Protein AF-A0A1T4X006-F1 (afdb_monomer)

Structure (mmCIF, N/CA/C/O backbone):
data_AF-A0A1T4X006-F1
#
_entry.id   AF-A0A1T4X006-F1
#
loop_
_atom_site.group_PDB
_atom_site.id
_atom_site.type_symbol
_atom_site.label_atom_id
_atom_site.label_alt_id
_atom_site.label_comp_id
_atom_site.label_asym_id
_atom_site.label_entity_id
_atom_site.label_seq_id
_atom_site.pdbx_PDB_ins_code
_atom_site.Cartn_x
_atom_site.Cartn_y
_atom_site.Cartn_z
_atom_site.occupancy
_atom_site.B_iso_or_equiv
_atom_site.auth_seq_id
_atom_site.auth_comp_id
_atom_site.auth_asym_id
_atom_site.auth_atom_id
_atom_site.pdbx_PDB_model_num
ATOM 1 N N . MET A 1 1 ? 9.886 3.004 -25.471 1.00 83.88 1 MET A N 1
ATOM 2 C CA . MET A 1 1 ? 10.882 2.469 -24.521 1.00 83.88 1 MET A CA 1
ATOM 3 C C . MET A 1 1 ? 10.784 0.955 -24.555 1.00 83.88 1 MET A C 1
ATOM 5 O O . MET A 1 1 ? 9.668 0.452 -24.596 1.00 83.88 1 MET A O 1
ATOM 9 N N . SER A 1 2 ? 11.908 0.245 -24.590 1.00 93.06 2 SER A N 1
ATOM 10 C CA . SER A 1 2 ? 11.929 -1.223 -24.532 1.00 93.06 2 SER A CA 1
ATOM 11 C C . SER A 1 2 ? 11.791 -1.742 -23.091 1.00 93.06 2 SER A C 1
ATOM 13 O O . SER A 1 2 ? 12.059 -1.013 -22.133 1.00 93.06 2 SER A O 1
ATOM 15 N N . GLN A 1 3 ? 11.424 -3.017 -22.914 1.00 90.69 3 GLN A N 1
ATOM 16 C CA . GLN A 1 3 ? 11.424 -3.656 -21.588 1.00 90.69 3 GLN A CA 1
ATOM 17 C C . GLN A 1 3 ? 12.817 -3.618 -20.932 1.00 90.69 3 GLN A C 1
ATOM 19 O O . GLN A 1 3 ? 12.936 -3.445 -19.723 1.00 90.69 3 GLN A O 1
ATOM 24 N N . GLU A 1 4 ? 13.888 -3.742 -21.720 1.00 93.69 4 GLU A N 1
ATOM 25 C CA . GLU A 1 4 ? 15.262 -3.691 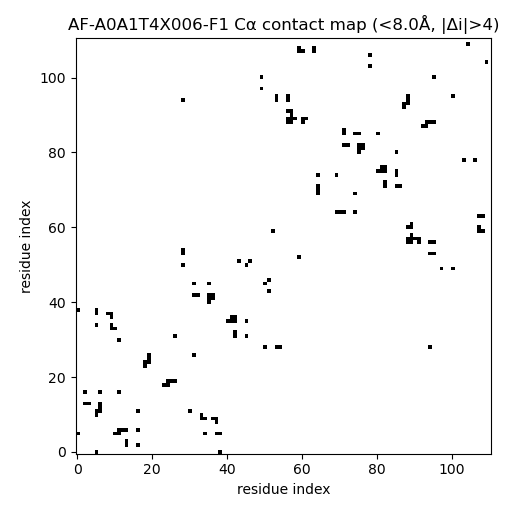-21.214 1.00 93.69 4 GLU A CA 1
ATOM 26 C C . GLU A 1 4 ? 15.627 -2.312 -20.662 1.00 93.69 4 GLU A C 1
ATOM 28 O O . GLU A 1 4 ? 16.175 -2.201 -19.563 1.00 93.69 4 GLU A O 1
ATOM 33 N N . GLU A 1 5 ? 15.249 -1.259 -21.387 1.00 94.19 5 GLU A N 1
ATOM 34 C CA . GLU A 1 5 ? 15.402 0.121 -20.931 1.00 94.19 5 GLU A CA 1
ATOM 35 C C . GLU A 1 5 ? 14.592 0.379 -19.656 1.00 94.19 5 GLU A C 1
ATOM 37 O O . GLU A 1 5 ? 15.098 1.012 -18.725 1.00 94.19 5 GLU A O 1
ATOM 42 N N . LEU A 1 6 ? 13.363 -0.144 -19.576 1.00 93.62 6 LEU A N 1
ATOM 43 C CA . LEU A 1 6 ? 12.523 -0.028 -18.384 1.00 93.62 6 LEU A CA 1
ATOM 44 C C . LEU A 1 6 ? 13.152 -0.734 -17.185 1.00 93.62 6 LEU A C 1
ATOM 46 O O . LEU A 1 6 ? 13.242 -0.146 -16.108 1.00 93.62 6 LEU A O 1
ATOM 50 N N . CYS A 1 7 ? 13.621 -1.970 -17.351 1.00 94.62 7 CYS A N 1
ATOM 51 C CA . CYS A 1 7 ? 14.318 -2.707 -16.300 1.00 94.62 7 CYS A CA 1
ATOM 52 C C . CYS A 1 7 ? 15.547 -1.945 -15.797 1.00 94.62 7 CYS A C 1
ATOM 54 O O . CYS A 1 7 ? 15.724 -1.811 -14.587 1.00 94.62 7 CYS A O 1
ATOM 56 N N . SER A 1 8 ? 16.352 -1.394 -16.710 1.00 95.19 8 SER A N 1
ATOM 57 C CA . SER A 1 8 ? 17.546 -0.616 -16.366 1.00 95.19 8 SER A CA 1
ATOM 58 C C . SER A 1 8 ? 17.199 0.649 -15.571 1.00 95.19 8 SER A C 1
ATOM 60 O O . SER A 1 8 ? 17.743 0.876 -14.490 1.00 95.19 8 SER A O 1
ATOM 62 N N . LYS A 1 9 ? 16.216 1.433 -16.033 1.00 95.94 9 LYS A N 1
ATOM 63 C CA . LYS A 1 9 ? 15.799 2.683 -15.371 1.00 95.94 9 LYS A CA 1
ATOM 64 C C . LYS A 1 9 ? 15.069 2.462 -14.048 1.00 95.94 9 LYS A C 1
ATOM 66 O O . LYS A 1 9 ? 15.268 3.213 -13.096 1.00 95.94 9 LYS A O 1
ATOM 71 N N . SER A 1 10 ? 14.192 1.463 -13.988 1.00 93.75 10 SER A N 1
ATOM 72 C CA . SER A 1 10 ? 13.393 1.176 -12.793 1.00 93.75 10 SER A CA 1
ATOM 73 C C . SER A 1 10 ? 14.164 0.348 -11.766 1.00 93.75 10 SER A C 1
ATOM 75 O O . SER A 1 10 ? 13.821 0.393 -10.586 1.00 93.75 10 SER A O 1
ATOM 77 N N . GLY A 1 11 ? 15.194 -0.399 -12.178 1.00 94.31 11 GLY A N 1
ATOM 78 C CA . GLY A 1 11 ? 15.919 -1.389 -11.376 1.00 94.31 11 GLY A CA 1
ATOM 79 C C . GLY A 1 11 ? 15.093 -2.644 -11.057 1.00 94.31 11 GLY A C 1
ATOM 80 O O . GLY A 1 11 ? 15.314 -3.283 -10.023 1.00 94.31 11 GLY A O 1
ATOM 81 N N . ILE A 1 12 ? 14.081 -2.942 -11.873 1.00 94.81 12 ILE A N 1
ATOM 82 C CA . ILE A 1 12 ? 13.214 -4.121 -11.752 1.00 94.81 12 ILE A CA 1
ATOM 83 C C . ILE A 1 12 ? 13.767 -5.227 -12.648 1.00 94.81 12 ILE A C 1
ATOM 85 O O . ILE A 1 12 ? 14.195 -4.977 -13.772 1.00 94.81 12 ILE A O 1
ATOM 89 N N . ARG A 1 13 ? 13.766 -6.467 -12.150 1.00 94.44 13 ARG A N 1
ATOM 90 C CA . ARG A 1 13 ? 14.203 -7.631 -12.932 1.00 94.44 13 ARG A CA 1
ATOM 91 C C . ARG A 1 13 ? 13.195 -7.929 -14.041 1.00 94.44 13 ARG A C 1
ATOM 93 O O . ARG A 1 13 ? 11.998 -7.842 -13.792 1.00 94.44 13 ARG A O 1
ATOM 100 N N . ARG A 1 14 ? 13.676 -8.366 -15.210 1.00 93.19 14 ARG A N 1
ATOM 101 C CA . ARG A 1 14 ? 12.830 -8.673 -16.378 1.00 93.19 14 ARG A CA 1
ATOM 102 C C . ARG A 1 14 ? 11.688 -9.633 -16.044 1.00 93.19 14 ARG A C 1
ATOM 104 O O . ARG A 1 14 ? 10.546 -9.245 -16.187 1.00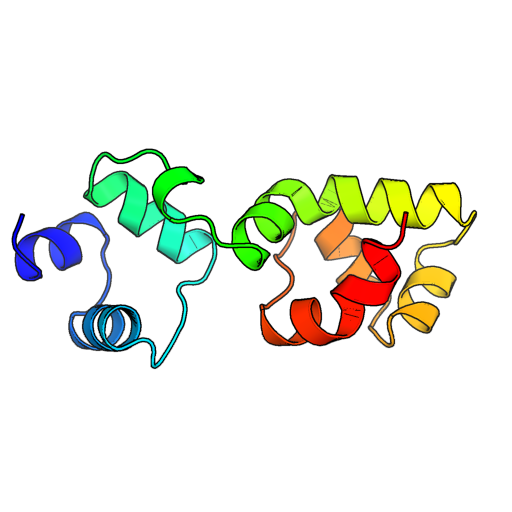 93.19 14 ARG A O 1
ATOM 111 N N . GLY A 1 15 ? 11.985 -10.778 -15.425 1.00 93.25 15 GLY A N 1
ATOM 112 C CA . GLY A 1 15 ? 10.936 -11.725 -15.029 1.00 93.25 15 GLY A CA 1
ATOM 113 C C . GLY A 1 15 ? 9.885 -11.137 -14.076 1.00 93.25 15 GLY A C 1
ATOM 114 O O . GLY A 1 15 ? 8.722 -11.492 -14.154 1.00 93.25 15 GLY A O 1
ATOM 115 N N . THR A 1 16 ? 10.255 -10.195 -13.199 1.00 93.50 16 THR A N 1
ATOM 116 C CA . THR A 1 16 ? 9.277 -9.496 -12.346 1.00 93.50 16 THR A CA 1
ATOM 117 C C . THR A 1 16 ? 8.413 -8.530 -13.155 1.00 93.50 16 THR A C 1
ATOM 119 O O . THR A 1 16 ? 7.213 -8.444 -12.916 1.00 93.50 16 THR A O 1
ATOM 122 N N . LEU A 1 17 ? 9.005 -7.813 -14.113 1.00 93.62 17 LEU A N 1
ATOM 123 C CA . LEU A 1 17 ? 8.254 -6.962 -15.033 1.00 93.62 17 LEU A CA 1
ATOM 124 C C . LEU A 1 17 ? 7.275 -7.798 -15.872 1.00 93.62 17 LEU A C 1
ATOM 126 O O . LEU A 1 17 ? 6.105 -7.440 -15.940 1.00 93.62 17 LEU A O 1
ATOM 130 N N . ASP A 1 18 ? 7.721 -8.946 -16.388 1.00 94.25 18 ASP A N 1
ATOM 131 C CA . ASP A 1 18 ? 6.884 -9.883 -17.143 1.00 94.25 18 ASP A CA 1
ATOM 132 C C . ASP A 1 18 ? 5.666 -10.316 -16.310 1.00 94.25 18 ASP A C 1
ATOM 134 O O . ASP A 1 18 ? 4.531 -10.199 -16.766 1.00 94.25 18 ASP A O 1
ATOM 138 N N . THR A 1 19 ? 5.861 -10.711 -15.042 1.00 95.19 19 THR A N 1
ATOM 139 C CA . THR A 1 19 ? 4.727 -11.085 -14.169 1.00 95.19 19 THR A CA 1
ATOM 140 C C . THR A 1 19 ? 3.721 -9.950 -13.954 1.00 95.19 19 THR A C 1
ATOM 142 O O . THR A 1 19 ? 2.536 -10.215 -13.757 1.00 95.19 19 THR A O 1
ATOM 145 N N . PHE A 1 20 ? 4.164 -8.688 -13.987 1.00 93.25 20 PHE A N 1
ATOM 146 C CA . PHE A 1 20 ? 3.257 -7.543 -13.893 1.00 93.25 20 PHE A CA 1
ATOM 147 C C . PHE A 1 20 ? 2.461 -7.357 -15.185 1.00 93.25 20 PHE A C 1
ATOM 149 O O . PHE A 1 20 ? 1.250 -7.168 -15.133 1.00 93.25 20 PHE A O 1
ATOM 156 N N . GLU A 1 21 ? 3.122 -7.444 -16.340 1.00 89.88 21 GLU A N 1
ATOM 157 C CA . GLU A 1 21 ? 2.487 -7.275 -17.652 1.00 89.88 21 GLU A CA 1
ATOM 158 C C . GLU A 1 21 ? 1.491 -8.402 -17.967 1.00 89.88 21 GLU A C 1
ATOM 160 O O . GLU A 1 21 ? 0.445 -8.154 -18.568 1.00 89.88 21 GLU A O 1
ATOM 165 N N . PHE A 1 22 ? 1.755 -9.620 -17.485 1.00 93.19 22 PHE A N 1
ATOM 166 C CA . PHE A 1 22 ? 0.844 -10.762 -17.601 1.00 93.19 22 PHE A CA 1
ATOM 167 C C . PHE A 1 22 ? -0.256 -10.807 -16.525 1.00 93.19 22 PHE A C 1
ATOM 169 O O . PHE A 1 22 ? -1.054 -11.742 -16.513 1.00 93.19 22 PHE A O 1
ATOM 176 N N . ASN A 1 23 ? -0.351 -9.797 -15.649 1.00 88.19 23 ASN A N 1
ATOM 177 C CA . ASN A 1 23 ? -1.300 -9.741 -14.524 1.00 88.19 23 ASN A CA 1
ATOM 178 C C . ASN A 1 23 ? -1.192 -10.923 -13.538 1.00 88.19 23 ASN A C 1
ATOM 180 O O . ASN A 1 23 ? -2.152 -11.250 -12.841 1.00 88.19 23 ASN A O 1
ATOM 184 N N . GLU A 1 24 ? -0.023 -11.556 -13.446 1.00 90.88 24 GLU A N 1
ATOM 185 C CA . GLU A 1 24 ? 0.241 -12.638 -12.489 1.00 90.88 24 GLU A CA 1
ATOM 186 C C . GLU A 1 24 ? 0.591 -12.094 -11.097 1.00 90.88 24 GLU A C 1
ATOM 188 O O . GLU A 1 24 ? 0.363 -12.747 -10.077 1.00 90.88 24 GLU A O 1
ATOM 193 N N . ALA A 1 25 ? 1.128 -10.873 -11.041 1.00 90.25 25 ALA A N 1
ATOM 194 C CA . ALA A 1 25 ? 1.425 -10.153 -9.813 1.00 90.25 25 ALA A CA 1
ATOM 195 C C . ALA A 1 25 ? 1.173 -8.650 -9.982 1.00 90.25 25 ALA A C 1
ATOM 197 O O . ALA A 1 25 ? 1.174 -8.121 -11.090 1.00 90.25 25 ALA A O 1
ATOM 198 N N . TYR A 1 26 ? 1.019 -7.942 -8.861 1.00 91.69 26 TYR A N 1
ATOM 199 C CA . TYR A 1 26 ? 0.879 -6.485 -8.850 1.00 91.69 26 TYR A CA 1
ATOM 200 C C . TYR A 1 26 ? 2.092 -5.825 -8.179 1.00 91.69 26 TYR A C 1
ATOM 202 O O . TYR A 1 26 ? 2.548 -6.309 -7.135 1.00 91.69 26 TYR A O 1
ATOM 210 N N . PRO A 1 27 ? 2.609 -4.706 -8.720 1.00 93.25 27 PRO A N 1
ATOM 211 C CA . PRO A 1 27 ? 3.684 -3.951 -8.089 1.00 93.25 27 PRO A CA 1
ATOM 212 C C . PRO A 1 27 ? 3.337 -3.505 -6.661 1.00 93.25 27 PRO A C 1
ATOM 214 O O . PRO A 1 27 ? 2.228 -3.051 -6.376 1.00 93.25 27 PRO A O 1
ATOM 217 N N . SER A 1 28 ? 4.314 -3.530 -5.751 1.00 92.69 28 SER A N 1
ATOM 218 C CA . SER A 1 28 ? 4.179 -2.777 -4.494 1.00 92.69 28 SER A CA 1
ATOM 219 C C . SER A 1 28 ? 4.072 -1.271 -4.789 1.00 92.69 28 SER A C 1
ATOM 221 O O . SER A 1 28 ? 4.581 -0.838 -5.825 1.00 92.69 28 SER A O 1
ATOM 223 N N . PRO A 1 29 ? 3.518 -0.436 -3.889 1.00 93.12 29 PRO A N 1
ATOM 224 C CA . PRO A 1 29 ? 3.488 1.016 -4.096 1.00 93.12 29 PRO A CA 1
ATOM 225 C C . PRO A 1 29 ? 4.873 1.613 -4.396 1.00 93.12 29 PRO A C 1
ATOM 227 O O . PRO A 1 29 ? 5.016 2.442 -5.289 1.00 93.12 29 PRO A O 1
ATOM 230 N N . ILE A 1 30 ? 5.923 1.121 -3.728 1.00 92.75 30 ILE A N 1
ATOM 231 C CA . ILE A 1 30 ? 7.314 1.547 -3.965 1.00 92.75 30 ILE A CA 1
ATOM 232 C C . ILE A 1 30 ? 7.787 1.132 -5.364 1.00 92.75 30 ILE A C 1
ATOM 234 O O . ILE A 1 30 ? 8.442 1.904 -6.064 1.00 92.75 30 ILE A O 1
ATOM 238 N N . THR A 1 31 ? 7.456 -0.088 -5.785 1.00 94.81 31 THR A N 1
ATOM 239 C CA . THR A 1 31 ? 7.780 -0.582 -7.128 1.00 94.81 31 THR A CA 1
ATOM 240 C C . THR A 1 31 ? 7.049 0.227 -8.197 1.00 94.81 31 THR A C 1
ATOM 242 O O . THR A 1 31 ? 7.665 0.600 -9.190 1.00 94.81 31 THR A O 1
ATOM 245 N N . LEU A 1 32 ? 5.777 0.566 -7.973 1.00 95.69 32 LEU A N 1
ATOM 246 C CA . LEU A 1 32 ? 4.980 1.366 -8.899 1.00 95.69 32 LEU A CA 1
ATOM 247 C C . LEU A 1 32 ? 5.549 2.780 -9.073 1.00 95.69 32 LEU A C 1
ATOM 249 O O . LEU A 1 32 ? 5.679 3.238 -10.203 1.00 95.69 32 LEU A O 1
ATOM 253 N N . ILE A 1 33 ? 5.988 3.431 -7.984 1.00 95.38 33 ILE A N 1
ATOM 254 C CA . ILE A 1 33 ? 6.693 4.727 -8.045 1.00 95.38 33 ILE A CA 1
ATOM 255 C C . ILE A 1 33 ? 7.930 4.630 -8.954 1.00 95.38 33 ILE A C 1
ATOM 257 O O . ILE A 1 33 ? 8.181 5.516 -9.771 1.00 95.38 33 ILE A O 1
ATOM 261 N N . ARG A 1 34 ? 8.715 3.551 -8.828 1.00 96.69 34 ARG A N 1
ATOM 262 C CA . ARG A 1 34 ? 9.920 3.337 -9.650 1.00 96.69 34 ARG A CA 1
ATOM 263 C C . ARG A 1 34 ? 9.576 3.140 -11.127 1.00 96.69 34 ARG A C 1
ATOM 265 O O . ARG A 1 34 ? 10.289 3.673 -11.973 1.00 96.69 34 ARG A O 1
ATOM 272 N N . ILE A 1 35 ? 8.502 2.406 -11.425 1.00 95.94 35 ILE A N 1
ATOM 273 C CA . ILE A 1 35 ? 7.995 2.201 -12.792 1.00 95.94 35 ILE A CA 1
ATOM 274 C C . ILE A 1 35 ? 7.538 3.533 -13.394 1.00 95.94 35 ILE A C 1
ATOM 276 O O . ILE A 1 35 ? 8.030 3.910 -14.455 1.00 95.94 35 ILE A O 1
ATOM 280 N N . ALA A 1 36 ? 6.678 4.277 -12.693 1.00 96.62 36 ALA A N 1
ATOM 281 C CA . ALA A 1 36 ? 6.154 5.563 -13.151 1.00 96.62 36 ALA A CA 1
ATOM 282 C C . ALA A 1 36 ? 7.284 6.562 -13.448 1.00 96.62 36 ALA A C 1
ATOM 284 O O . ALA A 1 36 ? 7.348 7.142 -14.532 1.00 96.62 36 ALA A O 1
ATOM 285 N N . LYS A 1 37 ? 8.264 6.668 -12.538 1.00 96.69 37 LYS A N 1
ATOM 286 C CA . LYS A 1 37 ? 9.451 7.510 -12.734 1.00 96.69 37 LYS A CA 1
ATOM 287 C C . LYS A 1 37 ? 10.288 7.083 -13.945 1.00 96.69 37 LYS A C 1
ATOM 289 O O . LYS A 1 37 ? 10.783 7.941 -14.667 1.00 96.69 37 LYS A O 1
ATOM 294 N N . ALA A 1 38 ? 10.472 5.781 -14.166 1.00 96.75 38 ALA A N 1
ATOM 295 C CA . ALA A 1 38 ? 11.236 5.268 -15.306 1.00 96.75 38 ALA A CA 1
ATOM 296 C C . ALA A 1 38 ? 10.543 5.536 -16.653 1.00 96.75 38 ALA A C 1
ATOM 298 O O . ALA A 1 38 ? 11.224 5.795 -17.649 1.00 96.75 38 ALA A O 1
ATOM 299 N N . LEU A 1 39 ? 9.208 5.496 -16.656 1.00 95.44 39 LEU A N 1
ATOM 300 C CA . LEU A 1 39 ? 8.344 5.800 -17.797 1.00 95.44 39 LEU A CA 1
ATOM 301 C C . LEU A 1 39 ? 8.160 7.302 -18.045 1.00 95.44 39 LEU A C 1
ATOM 303 O O . LEU A 1 39 ? 7.742 7.673 -19.135 1.00 95.44 39 LEU A O 1
ATOM 307 N N . ASN A 1 40 ? 8.521 8.151 -17.077 1.00 95.62 40 ASN A N 1
ATOM 308 C CA . ASN A 1 40 ? 8.214 9.582 -17.076 1.00 95.62 40 ASN A CA 1
ATOM 309 C C . ASN A 1 40 ? 6.701 9.860 -17.170 1.00 95.62 40 ASN A C 1
ATOM 311 O O . ASN A 1 40 ? 6.275 10.806 -17.826 1.00 95.62 40 ASN A O 1
ATOM 315 N N . GLU A 1 41 ? 5.911 9.028 -16.494 1.00 96.50 41 GLU A N 1
ATOM 316 C CA . GLU A 1 41 ? 4.456 9.153 -16.409 1.00 96.50 41 GLU A CA 1
ATOM 317 C C . GLU A 1 41 ? 4.039 9.525 -14.977 1.00 96.50 41 GLU A C 1
ATOM 319 O O . GLU A 1 41 ? 4.707 9.115 -14.016 1.00 96.50 41 GLU A O 1
ATOM 324 N N . PRO A 1 42 ? 2.940 10.281 -14.797 1.00 96.31 42 PRO A N 1
ATOM 325 C CA . PRO A 1 42 ? 2.371 10.512 -13.477 1.00 96.31 42 PRO A CA 1
ATOM 326 C C . PRO A 1 42 ? 1.951 9.175 -12.860 1.00 96.31 42 PRO A C 1
ATOM 328 O O . PRO A 1 42 ? 1.448 8.283 -13.546 1.00 96.31 42 PRO A O 1
ATOM 331 N N . ILE A 1 43 ? 2.155 9.009 -11.553 1.00 95.50 43 ILE A N 1
ATOM 332 C CA . ILE A 1 43 ? 1.897 7.720 -10.899 1.00 95.50 43 ILE A CA 1
ATOM 333 C C . ILE A 1 43 ? 0.411 7.338 -10.948 1.00 95.50 43 ILE A C 1
ATOM 335 O O . ILE A 1 43 ? 0.067 6.158 -11.020 1.00 95.50 43 ILE A O 1
ATOM 339 N N . GLU A 1 44 ? -0.458 8.344 -10.996 1.00 95.94 44 GLU A N 1
ATOM 340 C CA . GLU A 1 44 ? -1.906 8.239 -11.111 1.00 95.94 44 GLU A CA 1
ATOM 341 C C . GLU A 1 44 ? -2.346 7.532 -12.397 1.00 95.94 44 GLU A C 1
ATOM 343 O O . GLU A 1 44 ? -3.419 6.930 -12.417 1.00 95.94 44 GLU A O 1
ATOM 348 N N . TYR A 1 45 ? -1.518 7.544 -13.449 1.00 95.31 45 TYR A N 1
ATOM 349 C CA . TYR A 1 45 ? -1.779 6.802 -14.685 1.00 95.31 45 TYR A CA 1
ATOM 350 C C . TYR A 1 45 ? -1.954 5.297 -14.426 1.00 95.31 45 TYR A C 1
ATOM 352 O O . TYR A 1 45 ? -2.743 4.631 -15.091 1.00 95.31 45 TYR A O 1
ATOM 360 N N . PHE A 1 46 ? -1.264 4.763 -13.416 1.00 93.38 46 PHE A N 1
ATOM 361 C CA . PHE A 1 46 ? -1.287 3.340 -13.073 1.00 93.38 46 PHE A CA 1
ATOM 362 C C . PHE A 1 46 ? -2.292 2.998 -11.966 1.00 93.38 46 PHE A C 1
ATOM 364 O O . PHE A 1 46 ? -2.293 1.880 -11.446 1.00 93.38 46 PHE A O 1
ATOM 371 N N . PHE A 1 47 ? -3.118 3.955 -11.540 1.00 94.88 47 PHE A N 1
ATOM 372 C CA . PHE A 1 47 ? -3.978 3.765 -10.383 1.00 94.88 47 PHE A CA 1
ATOM 373 C C . PHE A 1 47 ? -5.253 2.983 -10.704 1.00 94.88 47 PHE A C 1
ATOM 375 O O . PHE A 1 47 ? -6.184 3.476 -11.341 1.00 94.88 47 PHE A O 1
ATOM 382 N N . ASP A 1 48 ? -5.358 1.803 -10.106 1.00 93.75 48 ASP A N 1
ATOM 383 C CA . ASP A 1 48 ? -6.622 1.110 -9.885 1.00 93.75 48 ASP A CA 1
ATOM 384 C C . ASP A 1 48 ? -7.247 1.509 -8.528 1.00 93.75 48 ASP A C 1
ATOM 386 O O . ASP A 1 48 ? -6.728 2.361 -7.804 1.00 93.75 48 ASP A O 1
ATOM 390 N N . ASN A 1 49 ? -8.372 0.890 -8.154 1.00 94.06 49 ASN A N 1
ATOM 391 C CA . ASN A 1 49 ? -9.046 1.173 -6.879 1.00 94.06 49 ASN A CA 1
ATOM 392 C C . ASN A 1 49 ? -8.150 0.941 -5.649 1.00 94.06 49 ASN A C 1
ATOM 394 O O . ASN A 1 49 ? -8.251 1.684 -4.672 1.00 94.06 49 ASN A O 1
ATOM 398 N N . TYR A 1 50 ? -7.265 -0.058 -5.697 1.00 95.56 50 TYR A N 1
ATOM 399 C CA . TYR A 1 50 ? -6.334 -0.330 -4.609 1.00 95.56 50 TYR A CA 1
ATOM 400 C C . TYR A 1 50 ? -5.264 0.754 -4.527 1.00 95.56 50 TYR A C 1
ATOM 402 O O . TYR A 1 50 ? -5.028 1.270 -3.440 1.00 95.56 50 TYR A O 1
ATOM 410 N N . TYR A 1 51 ? -4.645 1.147 -5.642 1.00 96.38 51 TYR A N 1
ATOM 411 C CA . TYR A 1 51 ? -3.628 2.197 -5.617 1.00 96.38 51 TYR A CA 1
ATOM 412 C C . TYR A 1 51 ? -4.221 3.555 -5.232 1.00 96.38 51 TYR A C 1
ATOM 414 O O . TYR A 1 51 ? -3.660 4.231 -4.369 1.00 96.38 51 TYR A O 1
ATOM 422 N N . LYS A 1 52 ? -5.409 3.903 -5.750 1.00 95.50 52 LYS A N 1
ATOM 423 C CA . LYS A 1 52 ? -6.150 5.099 -5.308 1.00 95.50 52 LYS A CA 1
ATOM 424 C C . LYS A 1 52 ? -6.337 5.120 -3.799 1.00 95.50 52 LYS A C 1
ATOM 426 O O . LYS A 1 52 ? -6.220 6.178 -3.204 1.00 95.50 52 LYS A O 1
ATOM 431 N N . PHE A 1 53 ? -6.609 3.969 -3.186 1.00 95.88 53 PHE A N 1
ATOM 432 C CA . PHE A 1 53 ? -6.722 3.845 -1.737 1.00 95.88 53 PHE A CA 1
ATOM 433 C C . PHE A 1 53 ? -5.360 3.916 -1.036 1.00 95.88 53 PHE A C 1
ATOM 435 O O . PHE A 1 53 ? -5.191 4.692 -0.101 1.00 95.88 53 PHE A O 1
ATOM 442 N N . VAL A 1 54 ? -4.390 3.101 -1.454 1.00 95.81 54 VAL A N 1
ATOM 443 C CA . VAL A 1 54 ? -3.168 2.837 -0.683 1.00 95.81 54 VAL A CA 1
ATOM 444 C C . VAL A 1 54 ? -2.290 4.081 -0.543 1.00 95.81 54 VAL A C 1
ATOM 446 O O . VAL A 1 54 ? -1.663 4.268 0.498 1.00 95.81 54 VAL A O 1
ATO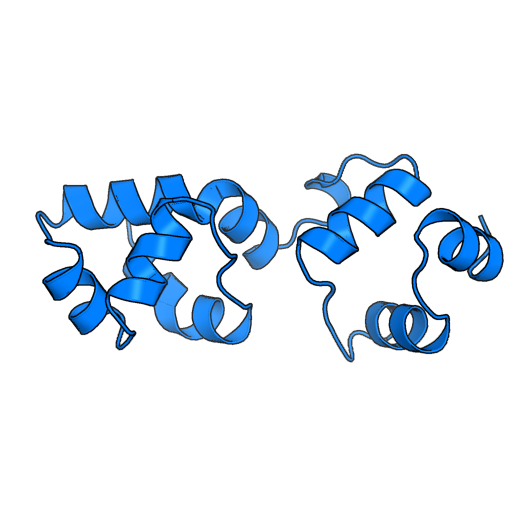M 449 N N . PHE A 1 55 ? -2.301 4.967 -1.545 1.00 95.19 55 PHE A N 1
ATOM 450 C CA . PHE A 1 55 ? -1.558 6.228 -1.512 1.00 95.19 55 PHE A CA 1
ATOM 451 C C . PHE A 1 55 ? -2.165 7.278 -0.569 1.00 95.19 55 PHE A C 1
ATOM 453 O O . PHE A 1 55 ? -1.460 8.197 -0.162 1.00 95.19 55 PHE A O 1
ATOM 460 N N . ILE A 1 56 ? -3.426 7.118 -0.153 1.00 95.31 56 ILE A N 1
ATOM 461 C CA . ILE A 1 56 ? -4.112 8.000 0.812 1.00 95.31 56 ILE A CA 1
ATOM 462 C C . ILE A 1 56 ? -4.661 7.234 2.029 1.00 95.31 56 ILE A C 1
ATOM 464 O O . ILE A 1 56 ? -5.473 7.759 2.796 1.00 95.31 56 ILE A O 1
ATOM 468 N N . GLN A 1 57 ? -4.218 5.987 2.240 1.00 95.44 57 GLN A N 1
ATOM 469 C CA . GLN A 1 57 ? -4.794 5.074 3.235 1.00 95.44 57 GLN A CA 1
ATOM 470 C C . GLN A 1 57 ? -4.798 5.668 4.650 1.00 95.44 57 GLN A C 1
ATOM 472 O O . GLN A 1 57 ? -5.731 5.432 5.412 1.00 95.44 57 GLN A O 1
ATOM 477 N N . SER A 1 58 ? -3.774 6.455 5.008 1.00 96.75 58 SER A N 1
ATOM 478 C CA . SER A 1 58 ? -3.638 7.044 6.343 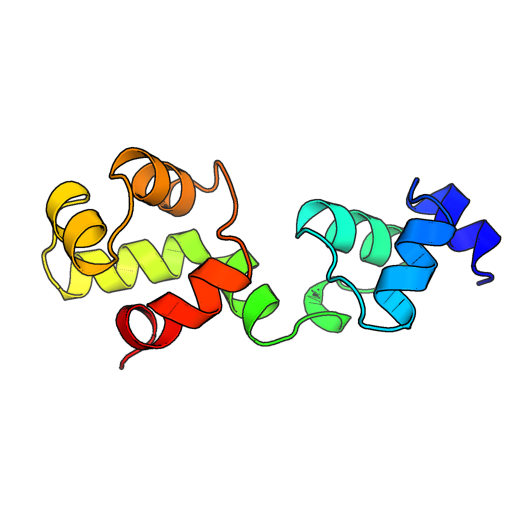1.00 96.75 58 SER A CA 1
ATOM 479 C C . SER A 1 58 ? -4.799 7.982 6.647 1.00 96.75 58 SER A C 1
ATOM 481 O O . SER A 1 58 ? -5.388 7.915 7.727 1.00 96.75 58 SER A O 1
ATOM 483 N N . GLU A 1 59 ? -5.166 8.823 5.681 1.00 96.81 59 GLU A N 1
ATOM 484 C CA . GLU A 1 59 ? -6.263 9.771 5.831 1.00 96.81 59 GLU A CA 1
ATOM 485 C C . GLU A 1 59 ? -7.605 9.053 5.912 1.00 96.81 59 GLU A C 1
ATOM 487 O O . GLU A 1 59 ? -8.418 9.375 6.779 1.00 96.81 59 GLU A O 1
ATOM 492 N N . ILE A 1 60 ? -7.819 8.058 5.047 1.00 96.38 60 ILE A N 1
ATOM 493 C CA . ILE A 1 60 ? -9.051 7.263 5.022 1.00 96.38 60 ILE A CA 1
ATOM 494 C C . ILE A 1 60 ? -9.236 6.530 6.352 1.00 96.38 60 ILE A C 1
ATOM 496 O O . ILE A 1 60 ? -10.288 6.652 6.978 1.00 96.38 60 ILE A O 1
ATOM 500 N N . LEU A 1 61 ? -8.206 5.821 6.822 1.00 96.75 61 LEU A N 1
ATOM 501 C CA . LEU A 1 61 ? -8.262 5.050 8.064 1.00 96.75 61 LEU A CA 1
ATOM 502 C C . LEU A 1 61 ? -8.499 5.956 9.277 1.00 96.75 61 LEU A C 1
ATOM 504 O O . LEU A 1 61 ? -9.373 5.663 10.093 1.00 96.75 61 LEU A O 1
ATOM 508 N N . LYS A 1 62 ? -7.808 7.103 9.360 1.00 96.75 62 LYS A N 1
ATOM 509 C CA . LYS A 1 62 ? -8.033 8.097 10.423 1.00 96.75 62 LYS A CA 1
ATOM 510 C C . LYS A 1 62 ? -9.454 8.653 10.393 1.00 96.75 62 LYS A C 1
ATOM 512 O O . LYS A 1 62 ? -10.093 8.733 11.443 1.00 96.75 62 LYS A O 1
ATOM 517 N N . LYS A 1 63 ? -9.963 9.031 9.214 1.00 96.44 63 LYS A N 1
ATOM 518 C CA . LYS A 1 63 ? -11.330 9.555 9.047 1.00 96.44 63 LYS A CA 1
ATOM 519 C C . LYS A 1 63 ? -12.367 8.520 9.472 1.00 96.44 63 LYS A C 1
ATOM 521 O O . LYS A 1 63 ? -13.219 8.834 10.300 1.00 96.44 63 LYS A O 1
ATOM 526 N N . TRP A 1 64 ? -12.256 7.288 8.979 1.00 96.81 64 TRP A N 1
ATOM 527 C CA . TRP A 1 64 ? -13.140 6.185 9.351 1.00 96.81 64 TRP A CA 1
ATOM 528 C C . TRP A 1 64 ? -13.102 5.904 10.860 1.00 96.81 64 TRP A C 1
ATOM 530 O O . TRP A 1 64 ? -14.151 5.854 11.508 1.00 96.81 64 TRP A O 1
ATOM 540 N N . ARG A 1 65 ? -11.907 5.795 11.454 1.00 96.75 65 ARG A N 1
ATOM 541 C CA . ARG A 1 65 ? -11.742 5.521 12.887 1.00 96.75 65 ARG A CA 1
ATOM 542 C C . ARG A 1 65 ? -12.359 6.623 13.752 1.00 96.75 65 ARG A C 1
ATOM 544 O O . ARG A 1 65 ? -13.075 6.324 14.709 1.00 96.75 65 ARG A O 1
ATOM 551 N N . ASN A 1 66 ? -12.115 7.887 13.404 1.00 96.19 66 ASN A N 1
ATOM 552 C CA . ASN A 1 66 ? -12.638 9.040 14.138 1.00 96.19 66 ASN A CA 1
ATOM 553 C C . ASN A 1 66 ? -14.161 9.183 13.984 1.00 96.19 66 ASN A C 1
ATOM 555 O O . ASN A 1 66 ? -14.839 9.421 14.982 1.00 96.19 66 ASN A O 1
ATOM 559 N N . LYS A 1 67 ? -14.710 8.967 12.777 1.00 96.25 67 LYS A N 1
ATOM 560 C CA . LYS A 1 67 ? -16.165 8.948 12.517 1.00 96.25 67 LYS A CA 1
ATOM 561 C C . LYS A 1 67 ? -16.879 7.941 13.423 1.00 96.25 67 LYS A C 1
ATOM 563 O O . LYS A 1 67 ? -17.927 8.247 13.980 1.00 96.25 67 LYS A O 1
ATOM 568 N N . ASN A 1 68 ? -16.267 6.776 13.632 1.00 95.75 68 ASN A N 1
ATOM 569 C CA . ASN A 1 68 ? -16.805 5.704 14.470 1.00 95.75 68 ASN A CA 1
ATOM 570 C C . ASN A 1 68 ? -16.402 5.801 15.956 1.00 95.75 68 ASN A C 1
ATOM 572 O O . ASN A 1 68 ? -16.741 4.915 16.736 1.00 95.75 68 ASN A O 1
ATOM 576 N N . LYS A 1 69 ? -15.678 6.855 16.367 1.00 97.12 69 LYS A N 1
ATOM 577 C CA . LYS A 1 69 ? -15.183 7.055 17.746 1.00 97.12 69 LYS A CA 1
ATOM 578 C C . LYS A 1 69 ? -14.379 5.861 18.287 1.00 97.12 69 LYS A C 1
ATOM 580 O O . LYS A 1 69 ? -14.424 5.550 19.477 1.00 97.12 69 LYS A O 1
ATOM 585 N N . LEU A 1 70 ? -13.630 5.188 17.417 1.00 96.88 70 LEU A N 1
ATOM 586 C CA . LEU A 1 70 ? -12.860 4.000 17.773 1.00 96.88 70 LEU A CA 1
ATOM 587 C C . LEU A 1 70 ? -11.444 4.379 18.229 1.00 96.88 70 LEU A C 1
ATOM 589 O O . LEU A 1 70 ? -10.756 5.205 17.621 1.00 96.88 70 LEU A O 1
ATOM 593 N N . SER A 1 71 ? -10.959 3.717 19.279 1.00 97.25 71 SER A N 1
ATOM 594 C CA . SER A 1 71 ? -9.519 3.673 19.558 1.00 97.25 71 SER A CA 1
ATOM 595 C C . SER A 1 71 ? -8.809 2.804 18.516 1.00 97.25 71 SER A C 1
ATOM 597 O O . SER A 1 71 ? -9.445 1.954 17.894 1.00 97.25 71 SER A O 1
ATOM 599 N N . ILE A 1 72 ? -7.488 2.954 18.351 1.00 96.88 72 ILE A N 1
ATOM 600 C CA . ILE A 1 72 ? -6.696 2.079 17.459 1.00 96.88 72 ILE A CA 1
ATOM 601 C C . ILE A 1 72 ? -6.932 0.604 17.806 1.00 96.88 72 ILE A C 1
ATOM 603 O O . ILE A 1 72 ? -7.169 -0.211 16.922 1.00 96.88 72 ILE A O 1
ATOM 607 N N . ARG A 1 73 ? -6.973 0.276 19.102 1.00 97.25 73 ARG A N 1
ATOM 608 C CA . ARG A 1 73 ? -7.275 -1.069 19.597 1.00 97.25 73 ARG A CA 1
ATOM 609 C C . ARG A 1 73 ? -8.640 -1.587 19.151 1.00 97.25 73 ARG A C 1
ATOM 611 O O . ARG A 1 73 ? -8.755 -2.723 18.703 1.00 97.25 73 ARG A O 1
ATOM 618 N N . SER A 1 74 ? -9.679 -0.766 19.281 1.00 97.31 74 SER A N 1
ATOM 619 C CA . SER A 1 74 ? -11.044 -1.166 18.912 1.00 97.31 74 SER A CA 1
ATOM 620 C C . SER A 1 74 ? -11.190 -1.289 17.397 1.00 97.31 74 SER A C 1
ATOM 622 O O . SER A 1 74 ? -11.766 -2.253 16.910 1.00 97.31 74 SER A O 1
ATOM 624 N N . ALA A 1 75 ? -10.601 -0.358 16.651 1.00 97.19 75 ALA A N 1
ATOM 625 C CA . ALA A 1 75 ? -10.573 -0.379 15.197 1.00 97.19 75 ALA A CA 1
ATOM 626 C C . ALA A 1 75 ? -9.822 -1.600 14.644 1.00 97.19 75 ALA A C 1
ATOM 628 O O . ALA A 1 75 ? -10.313 -2.258 13.733 1.00 97.19 75 ALA A O 1
ATOM 629 N N . ALA A 1 76 ? -8.681 -1.957 15.233 1.00 97.06 76 ALA A N 1
ATOM 630 C CA . ALA A 1 76 ? -7.928 -3.145 14.847 1.00 97.06 76 ALA A CA 1
ATOM 631 C C . ALA A 1 76 ? -8.731 -4.438 15.066 1.00 97.06 76 ALA A C 1
ATOM 633 O O . ALA A 1 76 ? -8.698 -5.318 14.214 1.00 97.06 76 ALA A O 1
ATOM 634 N N . LYS A 1 77 ? -9.522 -4.519 16.149 1.00 97.19 77 LYS A N 1
ATOM 635 C CA . LYS A 1 77 ? -10.457 -5.636 16.371 1.00 97.19 77 LYS A CA 1
ATOM 636 C C . LYS A 1 77 ? -11.559 -5.699 15.314 1.00 97.19 77 LYS A C 1
ATOM 638 O O . LYS A 1 77 ? -11.885 -6.785 14.861 1.00 97.19 77 LYS A O 1
ATOM 643 N N . VAL A 1 78 ? -12.120 -4.554 14.917 1.00 96.19 78 VAL A N 1
ATOM 644 C CA . VAL A 1 78 ? -13.155 -4.490 13.866 1.00 96.19 78 VAL A CA 1
ATOM 645 C C . VAL A 1 78 ? -12.611 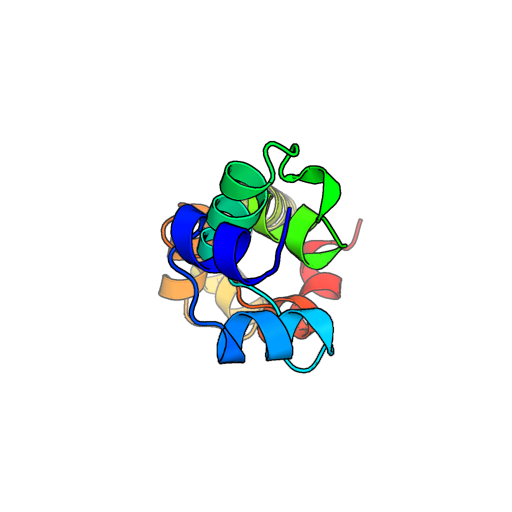-4.965 12.516 1.00 96.19 78 VAL A C 1
ATOM 647 O O . VAL A 1 78 ? -13.321 -5.629 11.770 1.00 96.19 78 VAL A O 1
ATOM 650 N N . LEU A 1 79 ? -11.355 -4.638 12.209 1.00 95.19 79 LEU A N 1
ATOM 651 C CA . LEU A 1 79 ? -10.698 -5.018 10.956 1.00 95.19 79 LEU A CA 1
ATOM 652 C C . LEU A 1 79 ? -10.024 -6.400 11.005 1.00 95.19 79 LEU A C 1
ATOM 654 O O . LEU A 1 79 ? -9.446 -6.804 10.000 1.00 95.19 79 LEU A O 1
ATOM 658 N N . ASP A 1 80 ? -10.074 -7.093 12.147 1.00 95.81 80 ASP A N 1
ATOM 659 C CA . ASP A 1 80 ? -9.381 -8.364 12.407 1.00 95.81 80 ASP A CA 1
ATOM 660 C C . ASP A 1 80 ? -7.870 -8.320 12.088 1.00 95.81 80 ASP A C 1
ATOM 662 O O . ASP A 1 80 ? -7.310 -9.145 11.366 1.00 95.81 80 ASP A O 1
ATOM 666 N N . ILE A 1 81 ? -7.187 -7.293 12.604 1.00 96.00 81 ILE A N 1
ATOM 667 C CA . ILE A 1 81 ? -5.744 -7.076 12.418 1.00 96.00 81 ILE A CA 1
ATOM 668 C C . ILE A 1 81 ? -5.047 -6.730 13.733 1.00 96.00 81 ILE A C 1
ATOM 670 O O . ILE A 1 81 ? -5.663 -6.398 14.744 1.00 96.00 81 ILE A O 1
ATOM 674 N N . ASN A 1 82 ? -3.714 -6.748 13.710 1.00 96.44 82 ASN A N 1
ATOM 675 C CA . ASN A 1 82 ? -2.915 -6.296 14.840 1.00 96.44 82 ASN A CA 1
ATOM 676 C C . ASN A 1 82 ? -2.997 -4.765 15.017 1.00 96.44 82 ASN A C 1
ATOM 678 O O . ASN A 1 82 ? -2.905 -4.006 14.049 1.00 96.44 82 ASN A O 1
ATOM 682 N N . GLU A 1 83 ? -3.082 -4.305 16.268 1.00 97.12 83 GLU A N 1
ATOM 683 C CA . GLU A 1 83 ? -3.103 -2.879 16.633 1.00 97.12 83 GLU A CA 1
ATOM 684 C C . GLU A 1 83 ? -1.899 -2.110 16.064 1.00 97.12 83 GLU A C 1
ATOM 686 O O . GLU A 1 83 ? -2.047 -1.003 15.544 1.00 97.12 83 GLU A O 1
ATOM 691 N N . LYS A 1 84 ? -0.709 -2.725 16.095 1.00 97.19 84 LYS A N 1
ATOM 692 C CA . LYS A 1 84 ? 0.523 -2.155 15.539 1.00 97.19 84 LYS A CA 1
ATOM 693 C C . LYS A 1 84 ? 0.424 -1.965 14.030 1.00 97.19 84 LYS A C 1
ATOM 695 O O . LYS A 1 84 ? 0.900 -0.955 13.522 1.00 97.19 84 LYS A O 1
ATOM 700 N N . THR A 1 85 ? -0.195 -2.906 13.322 1.00 96.81 85 THR A N 1
ATOM 701 C CA . THR A 1 85 ? -0.377 -2.828 11.868 1.00 96.81 85 THR A CA 1
ATOM 702 C C . THR A 1 85 ? -1.265 -1.645 11.498 1.00 96.81 85 THR A C 1
ATOM 704 O O . THR A 1 85 ? -0.878 -0.839 10.656 1.00 96.81 85 THR A O 1
ATOM 707 N N . LEU A 1 86 ? -2.400 -1.476 12.184 1.00 97.31 86 LEU A N 1
ATOM 708 C CA . LEU A 1 86 ? -3.269 -0.319 11.963 1.00 97.31 86 LEU A CA 1
ATOM 709 C C . LEU A 1 86 ? -2.547 0.998 12.272 1.00 97.31 86 LEU A C 1
ATOM 711 O O . LEU A 1 86 ? -2.614 1.943 11.487 1.00 97.31 86 LEU A O 1
ATOM 715 N N . TRP A 1 87 ? -1.814 1.051 13.388 1.00 97.50 87 TRP A N 1
ATOM 716 C CA . TRP A 1 87 ? -1.018 2.223 13.745 1.00 97.50 87 TRP A CA 1
ATOM 717 C C . TRP A 1 87 ? 0.027 2.556 12.669 1.00 97.50 87 TRP A C 1
ATOM 719 O O . TRP A 1 87 ? 0.180 3.721 12.308 1.00 97.50 87 TRP A O 1
ATOM 729 N N . GLN A 1 88 ? 0.715 1.558 12.109 1.00 97.44 88 GLN A N 1
ATOM 730 C CA . GLN A 1 88 ? 1.682 1.772 11.029 1.00 97.44 88 GLN A CA 1
ATOM 731 C C . GLN A 1 88 ? 1.023 2.319 9.760 1.00 97.44 88 GLN A C 1
ATOM 733 O O . GLN A 1 88 ? 1.574 3.231 9.141 1.00 97.44 88 GLN A O 1
ATOM 738 N N . TRP A 1 89 ? -0.157 1.815 9.394 1.00 96.81 89 TRP A N 1
ATOM 739 C CA . TRP A 1 89 ? -0.895 2.308 8.231 1.00 96.81 89 TRP A CA 1
ATOM 740 C C . TRP A 1 89 ? -1.369 3.750 8.410 1.00 96.81 89 TRP A C 1
ATOM 742 O O . TRP A 1 89 ? -1.187 4.569 7.511 1.00 96.81 89 TRP A O 1
ATOM 752 N N . GLU A 1 90 ? -1.907 4.092 9.584 1.00 97.00 90 GLU A N 1
ATOM 753 C CA . GLU A 1 90 ? -2.314 5.464 9.906 1.00 97.00 90 GLU A CA 1
ATOM 754 C C . GLU A 1 90 ? -1.131 6.442 9.965 1.00 97.00 90 GLU A C 1
ATOM 756 O O . GLU A 1 90 ? -1.328 7.644 9.797 1.00 97.00 90 GLU A O 1
ATOM 761 N N . ASN A 1 91 ? 0.097 5.966 10.163 1.00 95.88 91 ASN A N 1
ATOM 762 C CA . ASN A 1 91 ? 1.300 6.802 10.200 1.00 95.88 91 ASN A CA 1
ATOM 763 C C . ASN A 1 91 ? 2.156 6.713 8.924 1.00 95.88 91 ASN A C 1
ATOM 765 O O . ASN A 1 91 ? 3.284 7.194 8.930 1.00 95.88 91 ASN A O 1
ATOM 769 N N . ASN A 1 92 ? 1.641 6.125 7.834 1.00 93.81 92 ASN A N 1
ATOM 770 C CA . ASN A 1 92 ? 2.366 5.941 6.565 1.00 93.81 92 ASN A CA 1
ATOM 771 C C . ASN A 1 92 ? 3.713 5.202 6.707 1.00 93.81 92 ASN A C 1
ATOM 773 O O . ASN A 1 92 ? 4.613 5.370 5.890 1.00 93.81 92 ASN A O 1
ATOM 777 N N . ILE A 1 93 ? 3.860 4.362 7.737 1.00 95.31 93 ILE A N 1
ATOM 778 C CA . ILE A 1 93 ? 5.085 3.580 7.969 1.00 95.31 93 ILE A CA 1
ATOM 779 C C . ILE A 1 93 ? 5.154 2.393 7.006 1.00 95.31 93 ILE A C 1
ATOM 781 O O . ILE A 1 93 ? 6.228 2.017 6.542 1.00 95.31 93 ILE A O 1
ATOM 785 N N . CYS A 1 94 ? 4.008 1.784 6.708 1.00 93.06 94 CYS A N 1
ATOM 786 C CA . CYS A 1 94 ? 3.892 0.736 5.706 1.00 93.06 94 CYS A CA 1
ATOM 787 C C . CYS A 1 94 ? 2.535 0.810 5.005 1.00 93.06 94 CYS A C 1
ATOM 789 O O . CYS A 1 94 ? 1.590 1.427 5.500 1.00 93.06 94 CYS A O 1
ATOM 791 N N . TYR A 1 95 ? 2.444 0.157 3.853 1.00 93.88 95 TYR A N 1
ATOM 792 C CA . TYR A 1 95 ? 1.231 0.104 3.048 1.00 93.88 95 TYR A CA 1
ATOM 793 C C . TYR A 1 95 ? 0.434 -1.166 3.334 1.00 93.88 95 TYR A C 1
ATOM 795 O O . TYR A 1 95 ? 1.001 -2.247 3.515 1.00 93.88 95 TYR A O 1
ATOM 803 N N . MET A 1 96 ? -0.890 -1.041 3.352 1.00 94.94 96 MET A N 1
ATOM 804 C CA . MET A 1 96 ? -1.789 -2.185 3.352 1.00 94.94 96 MET A CA 1
ATOM 805 C C . MET A 1 96 ? -1.587 -2.953 2.047 1.00 94.94 96 MET A C 1
ATOM 807 O O . MET A 1 96 ? -1.571 -2.358 0.971 1.00 94.94 96 MET A O 1
ATOM 811 N N . ASN A 1 97 ? -1.418 -4.273 2.118 1.00 92.31 97 ASN A N 1
ATOM 812 C CA . ASN A 1 97 ? -1.325 -5.080 0.906 1.00 92.31 97 ASN A CA 1
ATOM 813 C C . ASN A 1 97 ? -2.708 -5.225 0.241 1.00 92.31 97 ASN A C 1
ATOM 815 O O . ASN A 1 97 ? -3.751 -5.042 0.875 1.00 92.31 97 ASN A O 1
ATOM 819 N N . ARG A 1 98 ? -2.704 -5.590 -1.042 1.00 93.56 98 ARG A N 1
ATOM 820 C CA . ARG A 1 98 ? -3.919 -5.702 -1.854 1.00 93.56 98 ARG A CA 1
ATOM 821 C C . ARG A 1 98 ? -4.920 -6.724 -1.307 1.00 93.56 98 ARG A C 1
ATOM 823 O O . ARG A 1 98 ? -6.110 -6.446 -1.276 1.00 93.56 98 ARG A O 1
ATOM 830 N N . VAL A 1 99 ? -4.447 -7.869 -0.814 1.00 92.44 99 VAL A N 1
ATOM 8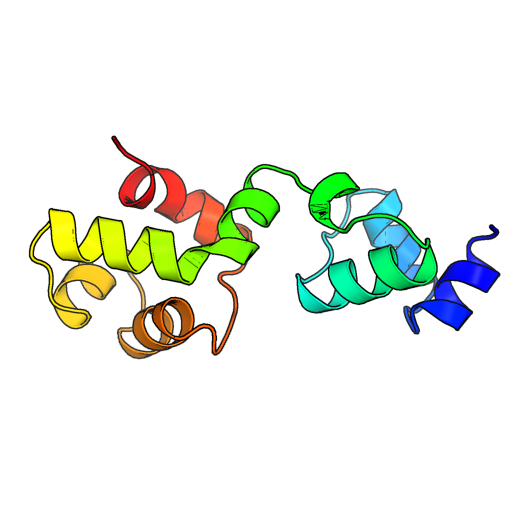31 C CA . VAL A 1 99 ? -5.307 -8.929 -0.254 1.00 92.44 99 VAL A CA 1
ATOM 832 C C . VAL A 1 99 ? -6.063 -8.431 0.975 1.00 92.44 99 VAL A C 1
ATOM 834 O O . VAL A 1 99 ? -7.261 -8.668 1.109 1.00 92.44 99 VAL A O 1
ATOM 837 N N . THR A 1 100 ? -5.381 -7.724 1.875 1.00 94.44 100 THR A N 1
ATOM 838 C CA . THR A 1 100 ? -6.009 -7.147 3.061 1.00 94.44 100 THR A CA 1
ATOM 839 C C . THR A 1 100 ? -6.979 -6.037 2.678 1.00 94.44 100 THR A C 1
ATOM 841 O O . THR A 1 100 ? -8.081 -6.013 3.218 1.00 94.44 100 THR A O 1
ATOM 844 N N . TYR A 1 101 ? -6.626 -5.185 1.711 1.00 96.00 101 TYR A N 1
ATOM 845 C CA . TYR A 1 101 ? -7.530 -4.159 1.187 1.00 96.00 101 TYR A CA 1
ATOM 846 C C . TYR A 1 101 ? -8.850 -4.755 0.698 1.00 96.00 101 TYR A C 1
ATOM 848 O O . TYR A 1 101 ? -9.905 -4.312 1.139 1.00 96.00 101 TYR A O 1
ATOM 856 N N . GLU A 1 102 ? -8.816 -5.802 -0.127 1.00 94.75 102 GLU A N 1
ATOM 857 C CA . GLU A 1 102 ? -10.041 -6.430 -0.638 1.00 94.75 102 GLU A CA 1
ATOM 858 C C . GLU A 1 102 ? -10.942 -6.977 0.483 1.00 94.75 102 GLU A C 1
ATOM 860 O O . GLU A 1 102 ? -12.164 -6.911 0.372 1.00 94.75 102 GLU A O 1
ATOM 865 N N . LYS A 1 103 ? -10.358 -7.445 1.595 1.00 94.88 103 LYS A N 1
ATOM 866 C CA . LYS A 1 103 ? -11.112 -7.930 2.762 1.00 94.88 103 LYS A CA 1
ATOM 867 C C . LYS A 1 103 ? -11.784 -6.807 3.548 1.00 94.88 103 LYS A C 1
ATOM 869 O O . LYS A 1 103 ? -12.908 -6.976 4.007 1.00 94.88 103 LYS A O 1
ATOM 874 N N . VAL A 1 104 ? -11.095 -5.679 3.733 1.00 95.00 104 VAL A N 1
ATOM 875 C CA . VAL A 1 104 ? -11.543 -4.628 4.663 1.00 95.00 104 VAL A CA 1
ATOM 876 C C . VAL A 1 104 ? -12.131 -3.393 3.988 1.00 95.00 104 VAL A C 1
ATOM 878 O O . VAL A 1 104 ? -12.720 -2.559 4.676 1.00 95.00 104 VAL A O 1
ATOM 881 N N . LYS A 1 105 ? -12.014 -3.252 2.659 1.00 95.12 105 LYS A N 1
ATOM 882 C CA . LYS A 1 105 ? -12.471 -2.062 1.916 1.00 95.12 105 LYS A CA 1
ATOM 883 C C . LYS A 1 105 ? -13.939 -1.733 2.181 1.00 95.12 105 LYS A C 1
ATOM 885 O O . LYS A 1 105 ? -14.274 -0.570 2.351 1.00 95.12 105 LYS A O 1
ATOM 890 N N . HIS A 1 106 ? -14.786 -2.752 2.310 1.00 94.44 106 HIS A N 1
ATOM 891 C CA . HIS A 1 106 ? -16.212 -2.594 2.596 1.00 94.44 106 HIS A CA 1
ATOM 892 C C . HIS A 1 106 ? -16.480 -2.056 4.004 1.00 94.44 106 HIS A C 1
ATOM 894 O O . HIS A 1 106 ? -17.549 -1.542 4.260 1.00 94.44 106 HIS A O 1
ATOM 900 N N . ILE A 1 107 ? -15.539 -2.163 4.939 1.00 94.12 107 ILE A N 1
ATOM 901 C CA . ILE A 1 107 ? -15.707 -1.634 6.297 1.00 94.12 107 ILE A CA 1
ATOM 902 C C . ILE A 1 107 ? -15.249 -0.176 6.347 1.00 94.12 107 ILE A C 1
ATOM 904 O O . ILE A 1 107 ? -15.908 0.667 6.955 1.00 94.12 107 ILE A O 1
ATOM 908 N N . ILE A 1 108 ? -14.110 0.115 5.713 1.00 93.69 108 ILE A N 1
ATOM 909 C CA . ILE A 1 108 ? -13.431 1.414 5.823 1.00 93.69 108 ILE A CA 1
ATOM 910 C C . ILE A 1 108 ? -13.918 2.449 4.804 1.00 93.69 108 ILE A C 1
ATOM 912 O O . ILE A 1 108 ? -13.765 3.643 5.052 1.00 93.69 108 ILE A O 1
ATOM 916 N N . LEU A 1 109 ? -14.486 2.007 3.676 1.00 90.69 109 LEU A N 1
ATOM 917 C CA . LEU A 1 109 ? -15.017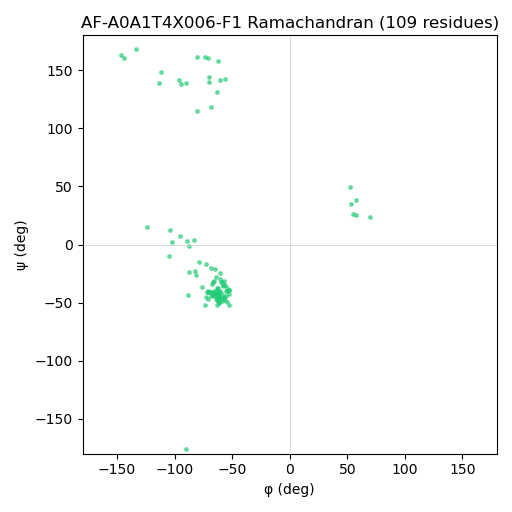 2.875 2.618 1.00 90.69 109 LEU A CA 1
ATOM 918 C C . LEU A 1 109 ? -16.545 2.999 2.644 1.00 90.69 109 LEU A C 1
ATOM 920 O O . LEU A 1 109 ? -17.092 3.662 1.770 1.00 90.69 109 LEU A O 1
ATOM 924 N N . ASN A 1 110 ? -17.238 2.382 3.608 1.00 72.38 110 ASN A N 1
ATOM 925 C CA . ASN A 1 110 ? -18.685 2.558 3.722 1.00 72.38 110 ASN A CA 1
ATOM 926 C C . ASN A 1 110 ? -19.016 4.000 4.147 1.00 72.38 110 ASN A C 1
ATOM 928 O O . ASN A 1 110 ? -18.609 4.468 5.221 1.00 72.38 110 ASN A O 1
ATOM 932 N N . GLU A 1 111 ? -19.735 4.688 3.259 1.00 52.91 111 GLU A N 1
ATOM 933 C CA . GLU A 1 111 ? -20.285 6.037 3.428 1.00 52.91 111 GLU A CA 1
ATOM 934 C C . GLU A 1 111 ? -21.373 6.090 4.505 1.00 52.91 111 GLU A C 1
ATOM 936 O O . GLU A 1 111 ? -22.208 5.164 4.583 1.00 52.91 111 GLU A O 1
#

Secondary structure (DSSP, 8-state):
--HHHHHHHHT--HHHHHHHHTTSS---HHHHHHHHHHHT--GGGG--HHHHHHTTHHHHHHHHHHHTT--HHHHHHHTTS-HHHHHHHHTTSSPPPHHHHHHHHHHHS--

Mean predicted aligned err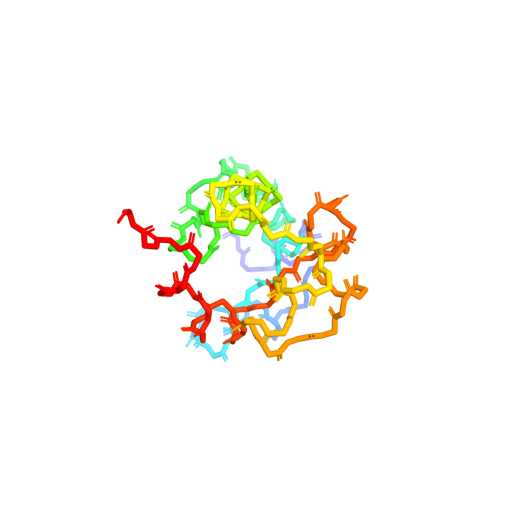or: 3.51 Å

Sequence (111 aa):
MSQEELCSKSGIRRGTLDTFEFNEAYPSPITLIRIAKALNEPIEYFFDNYYKFVFIQSEILKKWRNKNKLSIRSAAKVLDINEKTLWQWENNICYMNRVTYEKVKHIILNE

InterPro domains:
  IPR001387 Cro/C1-type, helix-turn-helix domain [PF01381] (1-46)
  IPR001387 Cro/C1-type, 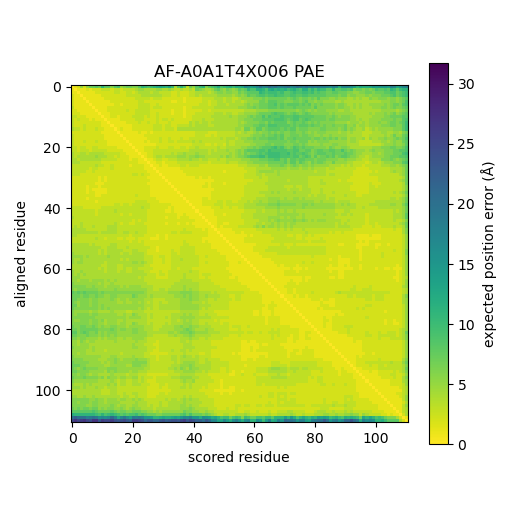helix-turn-helix domain [PS50943] (1-46)
  IPR001387 Cro/C1-type, helix-turn-helix domain [PS50943] (61-92)
  IPR001387 Cro/C1-type, helix-turn-helix domain [cd00093] (1-46)
  IPR001387 Cro/C1-type, helix-turn-helix domain [cd00093] (58-92)
  IPR010982 Lambda repressor-like, DNA-binding domain superfamily [G3DSA:1.10.260.40] (1-53)
  IPR010982 Lambda repressor-like, DNA-binding domain superfamily [G3DSA:1.10.260.40] (54-107)
  IPR010982 Lambda repressor-like, DNA-binding domain superfamily [SSF47413] (1-49)
  IPR010982 Lambda repressor-like, DNA-binding domain superfamily [SSF47413] (57-104)
  IPR050807 Transcriptional regulator/dioxygenase, bacterial-type [PTHR46797] (1-49)

Foldseek 3Di:
DDLVLLCVQLVPDSVRVVCCVVVVDPDDPSSLVSSCVSVVHDSCVVDDPQNVCFVCVLVLLVVQCVVVVHDLVRSCVVLVHDSVVSVCSNVVVDTDDPVSCVSCVCPSVPD

Solvent-accessible surface area (backbone atoms only — not comparable to full-atom values): 6482 Å² total; per-residue (Å²): 134,53,73,66,56,43,24,65,63,37,72,46,57,63,72,61,53,49,33,42,78,70,67,75,44,78,73,53,75,71,53,42,52,33,46,22,62,50,70,75,45,66,61,71,80,75,50,49,78,63,52,62,40,53,82,46,39,26,60,48,50,49,50,44,33,57,76,68,71,44,51,64,62,55,44,13,60,74,67,74,50,56,44,67,56,51,52,29,31,52,64,69,73,48,75,78,52,70,73,59,42,72,72,41,44,75,71,60,66,60,128

Radius of gyration: 16.3 Å; Cα contacts (8 Å, |Δi|>4): 93; chains: 1; bounding box: 38×23×44 Å

Nearest PDB structures (foldseek):
  2b5a-assembly1_A  TM=9.032E-01  e=2.252E-01  [Bacillus] caldolyticus
  3f51-assembly1_A  TM=8.055E-01  e=2.958E-01  Corynebacterium glutamicum
  8tac-assembly2_B  TM=9.007E-01  e=6.353E-01  synthetic construct
  3g5g-assembly5_J  TM=8.294E-01  e=7.903E-01  Enterobacter sp. RFL1396
  3g5g-assembly5_I  TM=8.332E-01  e=1.223E+00  Enterobacter sp. RFL1396

pLDDT: mean 94.33, std 4.96, range [52.91, 97.5]

Organism: NCBI:txid1147123